Protein AF-A0A846Q4U3-F1 (afdb_monomer)

Mean predicted aligned error: 11.09 Å

Foldseek 3Di:
DVVVVVCCCVPVVVVVVVVQLLQWPDDPPDDTHRNGCVSVVLCCPPPHPNVVVNVVVVVVVVVVVCCCVPPVVVVVVVVVVVLVVDDDCSVVVVCVVCVVVPPDCVVVVD

Solvent-accessible surface area (backbone atoms only — not comparable to full-atom values): 6337 Å² total; per-residue (Å²): 109,71,70,58,52,52,48,43,55,61,52,52,45,48,50,52,49,53,56,51,49,60,30,28,54,71,47,102,88,53,82,71,41,83,54,47,67,51,57,58,50,46,46,70,34,91,87,36,77,58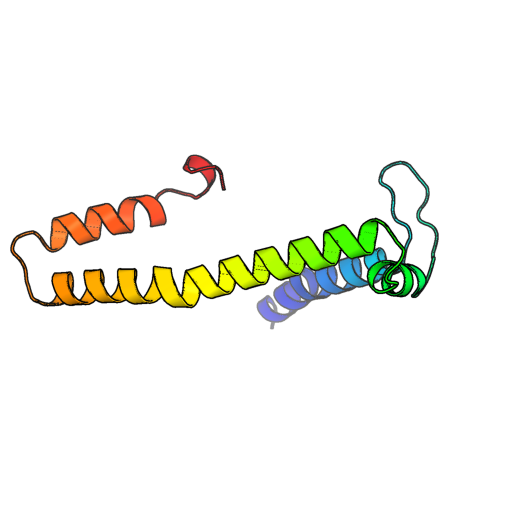,18,58,53,48,53,52,50,52,50,48,51,50,50,50,52,47,46,46,58,69,49,50,45,55,53,50,49,52,53,49,54,56,48,71,69,70,48,96,59,45,69,60,56,51,51,63,64,45,45,68,74,69,46,57,59,82,82,72,71,119

Sequence (110 aa):
VPAFVLFLTMVLGTIVMSAYYSLLDWNRFQKPIFFGLNNFINLFAYDSADSVIFYKSVRNALMLAFLSVFVQLPIALFFALILARGIRGENFFRTVYFIPVVISAVIIGQ

pLDDT: mean 78.04, std 10.27, range [47.12, 94.12]

Secondary structure (DSSP, 8-state):
-HHHHHHIIIIIHHHHHHHHHHTEE--TTSPPEE-TTHHHHHHH-TTSHHHHHHHHHHHHHHHHHHHIIIIIHHHHHHHHHHHHTT-TTHHHHHHHHHHHHHS-HHHHT-

Structure (mmCIF, N/CA/C/O backbone):
data_AF-A0A846Q4U3-F1
#
_entry.id   AF-A0A846Q4U3-F1
#
loop_
_atom_site.group_PDB
_atom_site.id
_atom_site.type_symbol
_atom_site.label_atom_id
_atom_site.label_alt_id
_atom_site.label_comp_id
_atom_site.label_asym_id
_atom_site.label_entity_id
_atom_site.label_seq_id
_atom_site.pdbx_PDB_ins_code
_atom_site.Cartn_x
_atom_site.Cartn_y
_atom_site.Cartn_z
_atom_site.occupancy
_atom_site.B_iso_or_equiv
_atom_site.auth_seq_id
_atom_site.auth_comp_id
_atom_site.auth_asym_id
_atom_site.auth_atom_id
_atom_site.pdbx_PDB_model_num
ATOM 1 N N . VAL A 1 1 ? -18.780 -14.882 -18.267 1.00 81.69 1 VAL A N 1
ATOM 2 C CA . VAL A 1 1 ? -17.900 -14.516 -19.406 1.00 81.69 1 VAL A CA 1
ATOM 3 C C . VAL A 1 1 ? -17.773 -12.998 -19.599 1.00 81.69 1 VAL A C 1
ATOM 5 O O . VAL A 1 1 ? -16.650 -12.530 -19.472 1.00 81.69 1 VAL A O 1
ATOM 8 N N . PRO A 1 2 ? -18.841 -12.190 -19.791 1.00 82.38 2 PRO A N 1
ATOM 9 C CA . PRO A 1 2 ? -18.697 -10.738 -20.019 1.00 82.38 2 PRO A CA 1
ATOM 10 C C . PRO A 1 2 ? -18.062 -9.969 -18.844 1.00 82.38 2 PRO A C 1
ATOM 12 O O . PRO A 1 2 ? -17.202 -9.12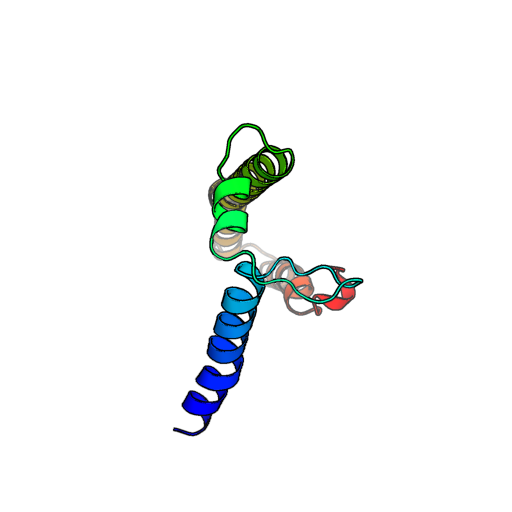3 -19.062 1.00 82.38 2 PRO A O 1
ATOM 15 N N . ALA A 1 3 ? -18.392 -10.324 -17.596 1.00 83.69 3 ALA A N 1
ATOM 16 C CA . ALA A 1 3 ? -17.757 -9.737 -16.408 1.00 83.69 3 ALA A CA 1
ATOM 17 C C . ALA A 1 3 ? -16.244 -10.025 -16.325 1.00 83.69 3 ALA A C 1
ATOM 19 O O . ALA A 1 3 ? -15.473 -9.183 -15.878 1.00 83.69 3 ALA A O 1
ATOM 20 N N . PHE A 1 4 ? -15.811 -11.199 -16.796 1.00 87.31 4 PHE A N 1
ATOM 21 C CA . PHE A 1 4 ? -14.400 -11.587 -16.792 1.00 87.31 4 PHE A CA 1
ATOM 22 C C . PHE A 1 4 ? -13.599 -10.790 -17.826 1.00 87.31 4 PHE A C 1
ATOM 24 O O . PHE A 1 4 ? -12.501 -10.336 -17.530 1.00 87.31 4 PHE A O 1
ATOM 31 N N . VAL A 1 5 ? -14.173 -10.558 -19.011 1.00 88.00 5 VAL A N 1
ATOM 32 C CA . VAL A 1 5 ? -13.558 -9.728 -20.058 1.00 88.00 5 VAL A CA 1
ATOM 33 C C . VAL A 1 5 ? -13.424 -8.277 -19.594 1.00 88.00 5 VAL A C 1
ATOM 35 O O . VAL A 1 5 ? -12.347 -7.704 -19.715 1.00 88.00 5 VAL A O 1
ATOM 38 N N . LEU A 1 6 ? -14.474 -7.710 -18.989 1.00 86.56 6 LEU A N 1
ATOM 39 C CA . LEU A 1 6 ? -14.427 -6.364 -18.406 1.00 86.56 6 LEU A CA 1
ATOM 40 C C . LEU A 1 6 ? -13.333 -6.233 -17.341 1.00 86.56 6 LEU A C 1
ATOM 42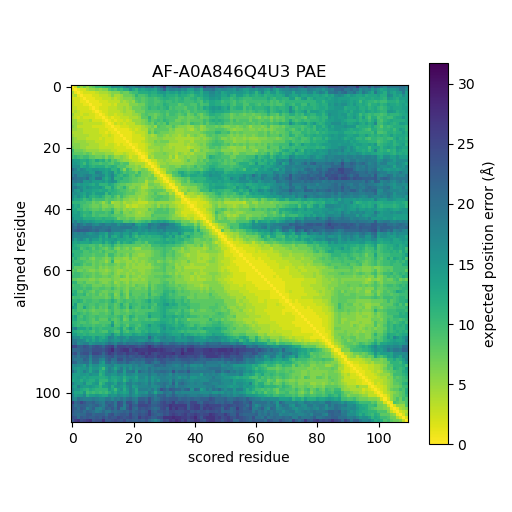 O O . LEU A 1 6 ? -12.559 -5.278 -17.376 1.00 86.56 6 LEU A O 1
ATOM 46 N N . PHE A 1 7 ? -13.240 -7.206 -16.430 1.00 87.12 7 PHE A N 1
ATOM 47 C CA . PHE A 1 7 ? -12.182 -7.251 -15.422 1.00 87.12 7 PHE A CA 1
ATOM 48 C C . PHE A 1 7 ? -10.792 -7.301 -16.067 1.00 87.12 7 PHE A C 1
ATOM 50 O O . PHE A 1 7 ? -9.915 -6.527 -15.693 1.00 87.12 7 PHE A O 1
ATOM 57 N N . LEU A 1 8 ? -10.603 -8.157 -17.075 1.00 87.75 8 LEU A N 1
ATOM 58 C CA . LEU A 1 8 ? -9.333 -8.293 -17.781 1.00 87.75 8 LEU A CA 1
ATOM 59 C C . LEU A 1 8 ? -8.917 -6.967 -18.433 1.00 87.75 8 LEU A C 1
ATOM 61 O O . LEU A 1 8 ? -7.815 -6.480 -18.215 1.00 87.75 8 LEU A O 1
ATOM 65 N N . THR A 1 9 ? -9.798 -6.338 -19.206 1.00 86.62 9 THR A N 1
ATOM 66 C CA . THR A 1 9 ? -9.440 -5.129 -19.955 1.00 86.62 9 THR A CA 1
ATOM 67 C C . THR A 1 9 ? -9.201 -3.932 -19.037 1.00 86.62 9 THR A C 1
ATOM 69 O O . THR A 1 9 ? -8.255 -3.182 -19.254 1.00 86.62 9 THR A O 1
ATOM 72 N N . MET A 1 10 ? -10.012 -3.762 -17.991 1.00 87.69 10 MET A N 1
ATOM 73 C CA . MET A 1 10 ? -9.872 -2.635 -17.065 1.00 87.69 10 MET A CA 1
ATOM 74 C C . MET A 1 10 ? -8.681 -2.815 -16.119 1.00 87.69 10 MET A C 1
ATOM 76 O O . MET A 1 10 ? -7.897 -1.888 -15.936 1.00 87.69 10 MET A O 1
ATOM 80 N N . VAL A 1 11 ? -8.513 -4.002 -15.531 1.00 87.88 11 VAL A N 1
ATOM 81 C CA . VAL A 1 11 ? -7.462 -4.245 -14.532 1.00 87.88 11 VAL A CA 1
ATOM 82 C C . VAL A 1 11 ? -6.147 -4.613 -15.205 1.00 87.88 11 VAL A C 1
ATOM 84 O O . VAL A 1 11 ? -5.148 -3.930 -15.011 1.00 87.88 11 VAL A O 1
ATOM 87 N N . LEU A 1 12 ? -6.119 -5.651 -16.045 1.00 88.19 12 LEU A N 1
ATOM 88 C CA . LEU A 1 12 ? -4.870 -6.044 -16.706 1.00 88.19 12 LEU A CA 1
ATOM 89 C C . LEU A 1 12 ? -4.440 -5.018 -17.754 1.00 88.19 12 LEU A C 1
ATOM 91 O O . LEU A 1 12 ? -3.248 -4.757 -17.870 1.00 88.19 12 LEU A O 1
ATOM 95 N N . GLY A 1 13 ? -5.376 -4.374 -18.457 1.00 87.31 13 GLY A N 1
ATOM 96 C CA . GLY A 1 13 ? -5.031 -3.303 -19.397 1.00 87.31 13 GLY A CA 1
ATOM 97 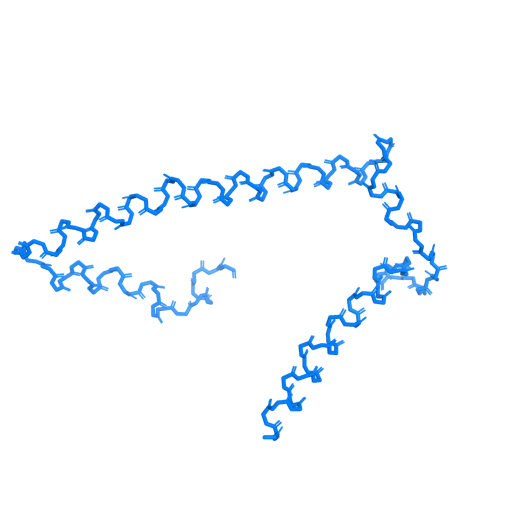C C . GLY A 1 13 ? -4.340 -2.113 -18.723 1.00 87.31 13 GLY A C 1
ATOM 98 O O . GLY A 1 13 ? -3.325 -1.633 -19.227 1.00 87.31 13 GLY A O 1
ATOM 99 N N . THR A 1 14 ? -4.823 -1.670 -17.556 1.00 87.44 14 THR A N 1
ATOM 100 C CA . THR A 1 14 ? -4.170 -0.583 -16.800 1.00 87.44 14 THR A CA 1
ATOM 101 C C . THR A 1 14 ? -2.829 -1.014 -16.214 1.00 87.44 14 THR A C 1
ATOM 103 O O . THR A 1 14 ? -1.879 -0.238 -16.259 1.00 87.44 14 THR A O 1
ATOM 106 N N . ILE A 1 15 ? -2.702 -2.261 -15.750 1.00 86.50 15 ILE A N 1
ATOM 107 C CA . ILE A 1 15 ? -1.422 -2.815 -15.281 1.00 86.50 15 ILE A CA 1
ATOM 108 C C . ILE A 1 15 ? -0.387 -2.830 -16.409 1.00 86.50 15 ILE A C 1
ATOM 110 O O . ILE A 1 15 ? 0.740 -2.384 -16.206 1.00 86.50 15 ILE A O 1
ATOM 114 N N . VAL A 1 16 ? -0.760 -3.306 -17.601 1.00 87.00 16 VAL A N 1
ATOM 115 C CA . VAL A 1 16 ? 0.142 -3.355 -18.762 1.00 87.00 16 VAL A CA 1
ATOM 116 C C . VAL A 1 16 ? 0.554 -1.948 -19.191 1.00 87.00 16 VAL A C 1
ATOM 118 O O . VAL A 1 16 ? 1.729 -1.721 -19.465 1.00 87.00 16 VAL A O 1
ATOM 121 N N . MET A 1 17 ? -0.374 -0.988 -19.187 1.00 83.25 17 MET A N 1
ATOM 122 C CA . MET A 1 17 ? -0.058 0.419 -19.445 1.00 83.25 17 MET A CA 1
ATOM 123 C C . MET A 1 17 ? 0.926 0.988 -18.417 1.00 83.25 17 MET A C 1
ATOM 125 O O . MET A 1 17 ? 1.924 1.586 -18.804 1.00 83.25 17 MET A O 1
ATOM 129 N N . SER A 1 18 ? 0.699 0.772 -17.118 1.00 83.94 18 SER A N 1
ATOM 130 C CA . SER A 1 18 ? 1.627 1.217 -16.069 1.00 83.94 18 SER A CA 1
ATOM 131 C C . SER A 1 18 ? 3.002 0.559 -16.196 1.00 83.94 18 SER A C 1
ATOM 133 O O . SER A 1 18 ? 4.020 1.228 -16.028 1.00 83.94 18 SER A O 1
ATOM 135 N N . ALA A 1 19 ? 3.051 -0.731 -16.541 1.00 83.38 19 ALA A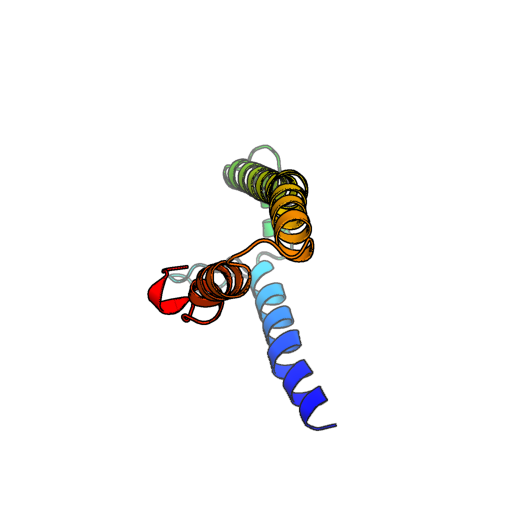 N 1
ATOM 136 C CA . ALA A 1 19 ? 4.301 -1.442 -16.787 1.00 83.38 19 ALA A CA 1
ATOM 137 C C . ALA A 1 19 ? 5.044 -0.879 -18.008 1.00 83.38 19 ALA A C 1
ATOM 139 O O . ALA A 1 19 ? 6.256 -0.685 -17.944 1.00 83.38 19 ALA A O 1
ATOM 140 N N . TYR A 1 20 ? 4.321 -0.562 -19.089 1.00 82.81 20 TYR A N 1
ATOM 141 C CA . TYR A 1 20 ? 4.888 0.110 -20.255 1.00 82.81 20 TYR A CA 1
ATOM 142 C C . TYR A 1 20 ? 5.457 1.474 -19.861 1.00 82.81 20 TYR A C 1
ATOM 144 O O . TYR A 1 20 ? 6.636 1.714 -20.083 1.00 82.81 20 TYR A O 1
ATOM 152 N N . TYR A 1 21 ? 4.685 2.325 -19.180 1.00 79.44 21 TYR A N 1
ATOM 153 C CA . TYR A 1 21 ? 5.165 3.638 -18.740 1.00 79.44 21 TYR A CA 1
ATOM 154 C C . TYR A 1 21 ? 6.377 3.570 -17.807 1.00 79.44 21 TYR A C 1
ATOM 156 O O . TYR A 1 21 ? 7.228 4.447 -17.883 1.00 79.44 21 TYR A O 1
ATOM 164 N N . SER A 1 22 ? 6.521 2.521 -16.993 1.00 78.06 22 SER A N 1
ATOM 165 C CA . SER A 1 22 ? 7.702 2.337 -16.138 1.00 78.06 22 SER A CA 1
ATOM 166 C C . SER A 1 22 ? 9.014 2.145 -16.920 1.00 78.06 22 SER A C 1
ATOM 168 O O . SER A 1 22 ? 10.091 2.380 -16.371 1.00 78.06 22 SER A O 1
ATOM 170 N N . LEU A 1 23 ? 8.943 1.709 -18.183 1.00 79.94 23 LEU A N 1
ATOM 171 C CA . LEU A 1 23 ? 10.094 1.501 -19.078 1.00 79.94 23 LEU A CA 1
ATOM 172 C C . LEU A 1 23 ? 10.434 2.748 -19.913 1.00 79.94 23 LEU A C 1
ATOM 174 O O . LEU A 1 23 ? 11.452 2.782 -20.611 1.00 79.94 23 LEU A O 1
ATOM 178 N N . LEU A 1 24 ? 9.562 3.756 -19.891 1.00 78.50 24 LEU A N 1
ATOM 179 C CA . LEU A 1 24 ? 9.756 5.011 -20.599 1.00 78.50 24 LEU A CA 1
ATOM 180 C C . LEU A 1 24 ? 10.183 6.081 -19.594 1.00 78.50 24 LEU A C 1
ATOM 182 O O . LEU A 1 24 ? 9.695 6.126 -18.467 1.00 78.50 24 LEU A O 1
ATOM 186 N N . ASP A 1 25 ? 11.090 6.958 -20.004 1.00 74.62 25 ASP A N 1
ATOM 187 C CA . ASP A 1 25 ? 11.263 8.237 -19.328 1.00 74.62 25 ASP A CA 1
ATOM 188 C C . ASP A 1 25 ? 10.077 9.115 -19.733 1.00 74.62 25 ASP A C 1
ATOM 190 O O . ASP A 1 25 ? 10.020 9.696 -20.826 1.00 74.62 25 ASP A O 1
ATOM 194 N N . TRP A 1 26 ? 9.041 9.058 -18.900 1.00 72.56 26 TRP A N 1
ATOM 195 C CA . TRP A 1 26 ? 7.799 9.771 -19.115 1.00 72.56 26 TRP A CA 1
ATOM 196 C C . TRP A 1 26 ? 7.760 11.002 -18.218 1.00 72.56 26 TRP A C 1
ATOM 198 O O . TRP A 1 26 ? 7.540 10.919 -17.010 1.00 72.56 26 TRP A O 1
ATOM 208 N N . ASN A 1 27 ? 7.902 12.167 -18.838 1.00 72.81 27 ASN A N 1
ATOM 209 C CA . ASN A 1 27 ? 7.633 13.448 -18.209 1.00 72.81 27 ASN A CA 1
ATOM 210 C C . ASN A 1 27 ? 6.391 14.059 -18.869 1.00 72.81 27 ASN A C 1
ATOM 212 O O . ASN A 1 27 ? 6.301 14.091 -20.095 1.00 72.81 27 ASN A O 1
ATOM 216 N N . ARG A 1 28 ? 5.443 14.586 -18.079 1.00 66.62 28 ARG A N 1
ATOM 217 C CA . ARG A 1 28 ? 4.191 15.203 -18.583 1.00 66.62 28 ARG A CA 1
ATOM 218 C C . ARG A 1 28 ? 4.422 16.300 -19.628 1.00 66.62 28 ARG A C 1
ATOM 220 O O . ARG A 1 28 ? 3.499 16.634 -20.362 1.00 66.62 28 ARG A O 1
ATOM 227 N N . PHE A 1 29 ? 5.628 16.862 -19.673 1.00 72.38 29 PHE A N 1
ATOM 228 C CA . PHE A 1 29 ? 6.001 17.986 -20.528 1.00 72.38 29 PHE A CA 1
ATOM 229 C C . PHE A 1 29 ? 6.883 17.610 -21.731 1.00 72.38 29 PHE A C 1
ATOM 231 O O . PHE A 1 29 ? 7.144 18.471 -22.568 1.00 72.38 29 PHE A O 1
ATOM 238 N N . GLN A 1 30 ? 7.356 16.362 -21.84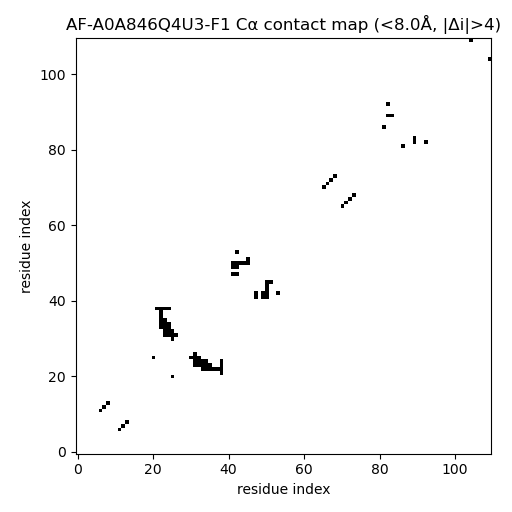5 1.00 71.44 30 GLN A N 1
ATOM 239 C CA . GLN A 1 30 ? 8.279 15.937 -22.907 1.00 71.44 30 GLN A CA 1
ATOM 240 C C . GLN A 1 30 ? 7.775 14.690 -23.643 1.00 71.44 30 GLN A C 1
ATOM 242 O O . GLN A 1 30 ? 6.943 13.937 -23.139 1.00 71.44 30 GLN A O 1
ATOM 247 N N . LYS A 1 31 ? 8.260 14.481 -24.877 1.00 73.50 31 LYS A N 1
ATOM 248 C CA . LYS A 1 31 ? 7.947 13.261 -25.636 1.00 73.50 31 LYS A CA 1
ATOM 249 C C . LYS A 1 31 ? 8.532 12.057 -24.890 1.00 73.50 31 LYS A C 1
ATOM 251 O O . LYS A 1 31 ? 9.687 12.137 -24.487 1.00 73.50 31 LYS A O 1
ATOM 256 N N . PRO A 1 32 ? 7.776 10.963 -24.730 1.00 69.75 32 PRO A N 1
ATOM 257 C CA . PRO A 1 32 ? 8.236 9.826 -23.952 1.00 69.75 32 PRO A CA 1
ATOM 258 C C . PRO A 1 32 ? 9.380 9.116 -24.681 1.00 69.75 32 PRO A C 1
ATOM 260 O O . PRO A 1 32 ? 9.232 8.715 -25.838 1.00 69.75 32 PRO A O 1
ATOM 263 N N . ILE A 1 33 ? 10.526 8.988 -24.013 1.00 73.12 33 ILE A N 1
ATOM 264 C CA . ILE A 1 33 ? 11.722 8.344 -24.568 1.00 73.12 33 ILE A CA 1
ATOM 265 C C . ILE A 1 33 ? 11.822 6.947 -23.962 1.00 73.12 33 ILE A C 1
ATOM 267 O O . ILE A 1 33 ? 11.737 6.779 -22.748 1.00 73.12 33 ILE A O 1
ATOM 271 N N . PHE A 1 34 ? 11.990 5.921 -24.795 1.00 75.56 34 PHE A N 1
ATOM 272 C CA . PHE A 1 34 ? 12.168 4.560 -24.297 1.00 75.56 34 PHE A CA 1
ATOM 273 C C . PHE A 1 34 ? 13.571 4.403 -23.698 1.00 75.56 34 PHE A C 1
ATOM 275 O O . PHE A 1 34 ? 14.556 4.335 -24.431 1.00 75.56 34 PHE A O 1
ATOM 282 N N . PHE A 1 35 ? 13.651 4.354 -22.366 1.00 70.94 35 PHE A N 1
ATOM 283 C CA . PHE A 1 35 ? 14.902 4.198 -21.613 1.00 70.94 35 PHE A CA 1
ATOM 284 C C . PHE A 1 35 ? 15.165 2.746 -21.180 1.00 70.94 35 PHE A C 1
ATOM 286 O O . PHE A 1 35 ? 16.237 2.438 -20.653 1.00 70.94 35 PHE A O 1
ATOM 293 N N . GLY A 1 36 ? 14.216 1.835 -21.421 1.00 77.69 36 GLY A N 1
ATOM 294 C CA . GLY A 1 36 ? 14.343 0.421 -21.081 1.00 77.69 36 GLY A CA 1
ATOM 295 C C . GLY A 1 36 ? 14.410 0.201 -19.568 1.00 77.69 36 GLY A C 1
ATOM 296 O O . GLY A 1 36 ? 13.649 0.789 -18.806 1.00 77.69 36 GLY A O 1
ATOM 297 N N . LEU A 1 37 ? 15.329 -0.658 -19.115 1.00 77.38 37 LEU A N 1
ATOM 298 C CA . LEU A 1 37 ? 15.487 -0.998 -17.693 1.00 77.38 37 LEU A CA 1
ATOM 299 C C . LEU A 1 37 ? 16.300 0.030 -16.887 1.00 77.38 37 LEU A C 1
ATOM 301 O O . LEU A 1 37 ? 16.460 -0.139 -15.679 1.00 77.38 37 LEU A O 1
ATOM 305 N N . ASN A 1 38 ? 16.787 1.105 -17.514 1.00 76.50 38 ASN A N 1
ATOM 306 C CA . ASN A 1 38 ? 17.608 2.110 -16.834 1.00 76.50 38 ASN A CA 1
ATOM 307 C C . ASN A 1 38 ? 16.861 2.815 -15.690 1.00 76.50 38 ASN A C 1
ATOM 309 O O . ASN A 1 38 ? 17.476 3.108 -14.670 1.00 76.50 38 ASN A O 1
ATOM 313 N N . ASN A 1 39 ? 15.538 2.992 -15.795 1.00 75.94 39 ASN A N 1
ATOM 314 C CA . ASN A 1 39 ? 14.715 3.523 -14.700 1.00 75.94 39 ASN A CA 1
ATOM 315 C C . ASN A 1 39 ? 14.812 2.658 -13.435 1.00 75.94 39 ASN A C 1
ATOM 317 O O . ASN A 1 39 ? 14.940 3.177 -12.331 1.00 75.94 39 ASN A O 1
ATOM 321 N N . PHE A 1 40 ? 14.810 1.332 -13.588 1.00 74.69 40 PHE A N 1
ATOM 322 C CA . PHE A 1 40 ? 14.959 0.413 -12.461 1.00 74.69 40 PHE A CA 1
ATOM 323 C C . PHE A 1 40 ? 16.386 0.434 -11.914 1.00 74.69 40 PHE A C 1
ATOM 325 O O . PHE A 1 40 ? 16.570 0.471 -10.702 1.00 74.69 40 PHE A O 1
ATOM 332 N N . ILE A 1 41 ? 17.396 0.45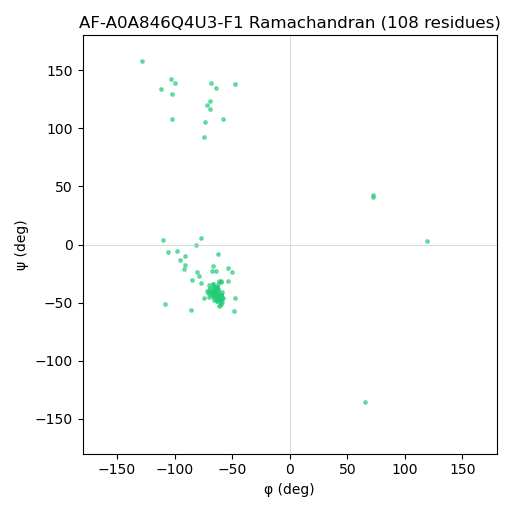9 -12.789 1.00 76.31 41 ILE A N 1
ATOM 333 C CA . ILE A 1 41 ? 18.801 0.527 -12.364 1.00 76.31 41 ILE A CA 1
ATOM 334 C C . ILE A 1 41 ? 19.047 1.804 -11.554 1.00 76.31 41 ILE A C 1
ATOM 336 O O . ILE A 1 41 ? 19.614 1.714 -10.474 1.00 76.31 41 ILE A O 1
ATOM 340 N N . ASN A 1 42 ? 18.554 2.960 -12.001 1.00 72.81 42 ASN A N 1
ATOM 341 C CA . ASN A 1 42 ? 18.697 4.229 -11.280 1.00 72.81 42 ASN A CA 1
ATOM 342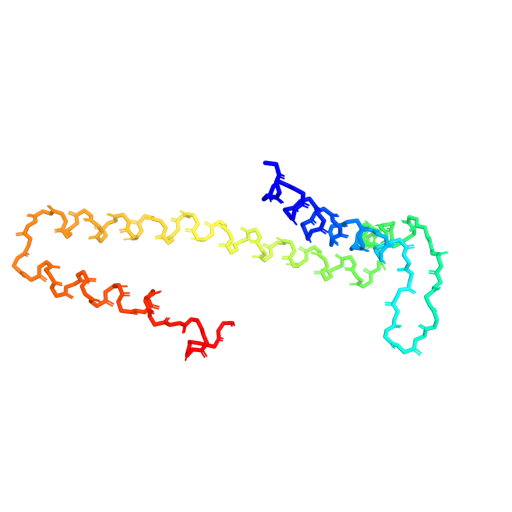 C C . ASN A 1 42 ? 17.922 4.251 -9.951 1.00 72.81 42 ASN A C 1
ATOM 344 O O . ASN A 1 42 ? 18.400 4.824 -8.975 1.00 72.81 42 ASN A O 1
ATOM 348 N N . LEU A 1 43 ? 16.762 3.586 -9.877 1.00 68.69 43 LEU A N 1
ATOM 349 C CA . LEU A 1 43 ? 16.004 3.436 -8.627 1.00 68.69 43 LEU A CA 1
ATOM 350 C C . LEU A 1 43 ? 16.748 2.599 -7.575 1.00 68.69 43 LEU A C 1
ATOM 352 O O . LEU A 1 43 ? 16.655 2.895 -6.384 1.00 68.69 43 LEU A O 1
ATOM 356 N N . PHE A 1 44 ? 17.472 1.557 -7.998 1.00 71.31 44 PHE A N 1
ATOM 357 C CA . PHE A 1 44 ? 18.220 0.665 -7.101 1.00 71.31 44 PHE A CA 1
ATOM 358 C C . PHE A 1 44 ? 19.703 1.043 -6.940 1.00 71.31 44 PHE A C 1
ATOM 360 O O . PHE A 1 44 ? 20.363 0.539 -6.029 1.00 71.31 44 PHE A O 1
ATOM 367 N N . ALA A 1 45 ? 20.240 1.924 -7.787 1.00 74.38 45 ALA A N 1
ATOM 368 C CA . ALA A 1 45 ? 21.604 2.425 -7.685 1.00 74.38 45 ALA A CA 1
ATOM 369 C C . ALA A 1 45 ? 21.726 3.381 -6.492 1.00 74.38 45 ALA A C 1
ATOM 371 O O . ALA A 1 45 ? 21.084 4.427 -6.437 1.00 74.38 45 ALA A O 1
ATOM 372 N N . TYR A 1 46 ? 22.599 3.023 -5.551 1.00 57.38 46 TYR A N 1
ATOM 373 C CA . TYR A 1 46 ? 22.747 3.646 -4.228 1.00 57.38 46 TYR A CA 1
ATOM 374 C C . TYR A 1 46 ? 23.166 5.136 -4.232 1.00 57.38 46 TYR A C 1
ATOM 376 O O . TYR A 1 46 ? 23.180 5.759 -3.175 1.00 57.38 46 TYR A O 1
ATOM 384 N N . ASP A 1 47 ? 23.515 5.698 -5.394 1.00 58.72 47 ASP A N 1
ATOM 385 C CA . ASP A 1 47 ? 24.096 7.043 -5.559 1.00 58.72 47 ASP A CA 1
ATOM 386 C C . ASP A 1 47 ? 23.139 8.049 -6.238 1.00 58.72 47 ASP A C 1
ATOM 388 O O . ASP A 1 47 ? 23.494 9.189 -6.523 1.00 58.72 47 ASP A O 1
ATOM 392 N N . SER A 1 48 ? 21.894 7.642 -6.519 1.00 60.62 48 SER A N 1
ATOM 393 C CA . SER A 1 48 ? 20.887 8.515 -7.145 1.00 60.62 48 SER A CA 1
ATOM 394 C C . SER A 1 48 ? 19.927 9.092 -6.103 1.00 60.62 48 SER A C 1
ATOM 396 O O . SER A 1 48 ? 19.461 8.366 -5.223 1.00 60.62 48 SER A O 1
ATOM 398 N N . ALA A 1 49 ? 19.568 10.378 -6.213 1.00 65.69 49 ALA A N 1
ATOM 399 C CA . ALA A 1 49 ? 18.602 11.034 -5.317 1.00 65.69 49 ALA A CA 1
ATOM 400 C C . ALA A 1 49 ? 17.254 10.283 -5.238 1.00 65.69 49 ALA A C 1
ATOM 402 O O . ALA A 1 49 ? 16.626 10.226 -4.177 1.00 65.69 49 ALA A O 1
ATOM 403 N N . ASP A 1 50 ? 16.862 9.628 -6.332 1.00 64.62 50 ASP A N 1
ATOM 404 C CA . ASP A 1 50 ? 15.642 8.826 -6.435 1.00 64.62 50 ASP A CA 1
ATOM 405 C C . ASP A 1 50 ? 15.676 7.566 -5.555 1.00 64.62 50 ASP A C 1
ATOM 407 O O . ASP A 1 50 ? 14.656 7.194 -4.970 1.00 64.62 50 ASP A O 1
ATOM 411 N N . SER A 1 51 ? 16.849 6.951 -5.369 1.00 65.81 51 SER A N 1
ATOM 412 C CA . SER A 1 51 ? 17.014 5.755 -4.529 1.00 65.81 51 SER A CA 1
ATOM 413 C C . SER A 1 51 ? 16.772 6.053 -3.043 1.00 65.81 51 SER A C 1
ATOM 415 O O . SER A 1 51 ? 16.131 5.274 -2.332 1.00 65.81 51 SER A O 1
ATOM 417 N N . VAL A 1 52 ? 17.200 7.234 -2.577 1.00 73.12 52 VAL A N 1
ATOM 418 C CA . VAL A 1 52 ? 17.003 7.698 -1.195 1.00 73.12 52 VAL A CA 1
ATOM 419 C C . VAL A 1 52 ? 15.517 7.916 -0.912 1.00 73.12 52 VAL A C 1
ATOM 421 O O . VAL A 1 52 ? 15.008 7.507 0.137 1.00 73.12 52 VAL A O 1
ATOM 424 N N . ILE A 1 53 ? 14.802 8.532 -1.857 1.00 80.44 53 ILE A N 1
ATOM 425 C CA . ILE A 1 53 ? 13.358 8.768 -1.751 1.00 80.44 53 ILE A CA 1
ATOM 426 C C . ILE A 1 53 ? 12.602 7.439 -1.810 1.00 80.44 53 ILE A C 1
ATOM 428 O O . ILE A 1 53 ? 11.686 7.227 -1.009 1.00 80.44 53 ILE A O 1
ATOM 432 N N . PHE A 1 54 ? 13.006 6.525 -2.696 1.00 79.44 54 PHE A N 1
ATOM 433 C CA . PHE A 1 54 ? 12.406 5.201 -2.820 1.00 79.44 54 PHE A CA 1
ATOM 434 C C . PHE A 1 54 ? 12.557 4.398 -1.526 1.00 79.44 54 PHE A C 1
ATOM 436 O O . PHE A 1 54 ? 11.555 3.969 -0.953 1.00 79.44 54 PHE A O 1
ATOM 443 N N . TYR A 1 55 ? 13.774 4.271 -0.992 1.00 80.81 55 TYR A N 1
ATOM 444 C CA . TYR A 1 55 ? 14.018 3.510 0.235 1.00 80.81 55 TYR A CA 1
ATOM 445 C C . TYR A 1 55 ? 13.298 4.117 1.446 1.00 80.81 55 TYR A C 1
ATOM 447 O O . TYR A 1 55 ? 12.712 3.394 2.256 1.00 80.81 55 TYR A O 1
ATOM 455 N N . LYS A 1 56 ? 13.264 5.453 1.552 1.00 84.19 56 LYS A N 1
ATOM 456 C CA . LYS A 1 56 ? 12.489 6.147 2.590 1.00 84.19 56 LYS A CA 1
ATOM 457 C C . LYS A 1 56 ? 10.990 5.875 2.453 1.00 84.19 56 LYS A C 1
ATOM 459 O O . LYS A 1 56 ? 10.333 5.603 3.455 1.00 84.19 56 LYS A O 1
ATOM 464 N N . SER A 1 57 ? 10.455 5.910 1.235 1.00 85.50 57 SER A N 1
ATOM 465 C CA . SER A 1 57 ? 9.036 5.649 0.967 1.00 85.50 57 SER A CA 1
ATOM 466 C C . SER A 1 57 ? 8.662 4.200 1.270 1.00 85.50 57 SER A C 1
ATOM 468 O O . SER A 1 57 ? 7.669 3.966 1.953 1.00 85.50 57 SER A O 1
ATOM 470 N N . VAL A 1 58 ? 9.492 3.235 0.863 1.00 88.31 58 VAL A N 1
ATOM 471 C CA . VAL A 1 58 ? 9.306 1.811 1.181 1.00 88.31 58 VAL A CA 1
ATOM 472 C C . VAL A 1 58 ? 9.364 1.584 2.689 1.00 88.31 58 VAL A C 1
ATOM 474 O O . VAL A 1 58 ? 8.477 0.940 3.244 1.00 88.31 58 VAL A O 1
ATOM 477 N N . ARG A 1 59 ? 10.352 2.160 3.386 1.00 89.69 59 ARG A N 1
ATOM 478 C CA . ARG A 1 59 ? 10.450 2.067 4.848 1.00 89.69 59 ARG A CA 1
ATOM 479 C C . ARG A 1 59 ? 9.227 2.663 5.538 1.00 89.69 59 ARG A C 1
ATOM 481 O O . ARG A 1 59 ? 8.727 2.062 6.483 1.00 89.69 59 ARG A O 1
ATOM 488 N N . ASN A 1 60 ? 8.743 3.815 5.082 1.00 91.19 60 ASN A N 1
ATOM 489 C CA . ASN A 1 60 ? 7.548 4.443 5.640 1.00 91.19 60 ASN A CA 1
ATOM 490 C C . ASN A 1 60 ? 6.300 3.596 5.381 1.00 91.19 60 ASN A C 1
ATOM 492 O O . ASN A 1 60 ? 5.529 3.375 6.306 1.00 91.19 60 ASN A O 1
ATOM 496 N N . ALA A 1 61 ? 6.123 3.075 4.165 1.00 90.56 61 ALA A N 1
ATOM 497 C CA . ALA A 1 61 ? 5.011 2.191 3.825 1.00 90.56 61 ALA A CA 1
ATOM 498 C C . ALA A 1 61 ? 5.029 0.912 4.674 1.00 90.56 61 ALA A C 1
ATOM 500 O O . ALA A 1 61 ? 4.001 0.521 5.219 1.00 90.56 61 ALA A O 1
ATOM 501 N N . LEU A 1 62 ? 6.203 0.301 4.857 1.00 92.62 62 LEU A N 1
ATOM 502 C CA . LEU A 1 62 ? 6.376 -0.863 5.726 1.00 92.62 62 LEU A CA 1
ATOM 503 C C . LEU A 1 62 ? 6.136 -0.525 7.198 1.00 92.62 62 LEU A C 1
ATOM 505 O O . LEU A 1 62 ? 5.483 -1.296 7.892 1.00 92.62 62 LEU A O 1
ATOM 509 N N . MET A 1 63 ? 6.622 0.619 7.682 1.00 92.00 63 MET A N 1
ATOM 510 C CA . MET A 1 63 ? 6.387 1.066 9.055 1.00 92.00 63 MET A CA 1
ATOM 511 C C . MET A 1 63 ? 4.901 1.337 9.300 1.00 92.00 63 MET A C 1
ATOM 513 O O . MET A 1 63 ? 4.388 0.926 10.335 1.00 92.00 63 MET A O 1
ATOM 517 N N . LEU A 1 64 ? 4.202 1.965 8.349 1.00 91.31 64 LEU A N 1
ATOM 518 C CA . LEU A 1 64 ? 2.754 2.172 8.397 1.00 91.31 64 LEU A CA 1
ATOM 519 C C . LEU A 1 64 ? 2.007 0.840 8.386 1.00 91.31 64 LEU A C 1
ATOM 521 O O . LEU A 1 64 ? 1.171 0.619 9.253 1.00 91.31 64 LEU A O 1
ATOM 525 N N . ALA A 1 65 ? 2.343 -0.072 7.470 1.00 91.44 65 ALA A N 1
ATOM 526 C CA . ALA A 1 65 ? 1.730 -1.396 7.409 1.00 91.44 65 ALA A CA 1
ATOM 527 C C . ALA A 1 65 ? 1.948 -2.178 8.712 1.00 91.44 65 ALA A C 1
ATOM 529 O O . ALA A 1 65 ? 1.012 -2.765 9.251 1.00 91.44 65 ALA A O 1
ATOM 530 N N . PHE A 1 66 ? 3.163 -2.136 9.261 1.00 94.12 66 PHE A N 1
ATOM 531 C CA . PHE A 1 66 ? 3.488 -2.761 10.536 1.00 94.12 66 PHE A CA 1
ATOM 532 C C . PHE A 1 66 ? 2.697 -2.128 11.687 1.00 94.12 66 PHE A C 1
ATOM 534 O O . PHE A 1 66 ? 2.064 -2.849 12.451 1.00 94.12 66 PHE A O 1
ATOM 541 N N . LEU A 1 67 ? 2.658 -0.797 11.800 1.00 92.50 67 LEU A N 1
ATOM 542 C CA . LEU A 1 67 ? 1.854 -0.120 12.824 1.00 92.50 67 LEU A CA 1
ATOM 543 C C . LEU A 1 67 ? 0.365 -0.449 12.684 1.00 92.50 67 LEU A C 1
ATOM 545 O O . LEU A 1 67 ? -0.292 -0.732 13.680 1.00 92.50 67 LEU A O 1
ATOM 549 N N . SER A 1 68 ? -0.179 -0.473 11.471 1.00 89.69 68 SER A N 1
ATOM 550 C CA . SER A 1 68 ? -1.568 -0.873 11.245 1.00 89.69 68 SER A CA 1
ATOM 551 C C . SER A 1 68 ? -1.815 -2.316 11.694 1.00 89.69 68 SER A C 1
ATOM 553 O O . SER A 1 68 ? -2.776 -2.601 12.402 1.00 89.69 68 SER A O 1
ATOM 555 N N . VAL A 1 69 ? -0.925 -3.252 11.378 1.00 92.06 69 VAL A N 1
ATOM 556 C CA . VAL A 1 69 ? -1.121 -4.649 11.788 1.00 92.06 69 VAL A CA 1
ATOM 557 C C . VAL A 1 69 ? -0.949 -4.827 13.299 1.00 92.06 69 VAL A C 1
ATOM 559 O O . VAL A 1 69 ? -1.769 -5.478 13.933 1.00 92.06 69 VAL A O 1
ATOM 562 N N . PHE A 1 70 ? 0.081 -4.243 13.906 1.00 92.69 70 PHE A N 1
ATOM 563 C CA . PHE A 1 70 ? 0.424 -4.512 15.307 1.00 92.69 70 PHE A CA 1
ATOM 564 C C . PHE A 1 70 ? -0.221 -3.565 16.315 1.00 92.69 70 PHE A C 1
ATOM 566 O O . PHE A 1 70 ? -0.328 -3.916 17.484 1.00 92.69 70 PHE A O 1
ATOM 573 N N . VAL A 1 71 ? -0.650 -2.375 15.903 1.00 91.62 71 VAL A N 1
ATOM 574 C CA . VAL A 1 71 ? -1.277 -1.392 16.797 1.00 91.62 71 VAL A CA 1
ATOM 575 C C . VAL A 1 71 ? -2.766 -1.294 16.500 1.00 91.62 71 VAL A C 1
ATOM 577 O O . VAL A 1 71 ? -3.584 -1.459 17.402 1.00 91.62 71 VAL A O 1
ATOM 580 N N . GLN A 1 72 ? -3.144 -1.095 15.236 1.00 88.25 72 GLN A N 1
ATOM 581 C CA . GLN A 1 72 ? -4.551 -0.893 14.883 1.00 88.25 72 GLN A CA 1
ATOM 582 C C . GLN A 1 72 ? -5.384 -2.174 15.060 1.00 88.25 72 GLN A C 1
ATOM 584 O O . GLN A 1 72 ? -6.476 -2.087 15.621 1.00 88.25 72 GLN A O 1
ATOM 589 N N . LEU A 1 73 ? -4.891 -3.360 14.662 1.00 91.06 73 LEU A N 1
ATOM 590 C CA . LEU A 1 73 ? -5.658 -4.608 14.835 1.00 91.06 73 LEU A CA 1
ATOM 591 C C . LEU A 1 73 ? -5.879 -4.988 16.307 1.00 91.06 73 LEU A C 1
ATOM 593 O O . LEU A 1 73 ? -7.029 -5.269 16.649 1.00 91.06 73 LEU A O 1
ATOM 597 N N . PRO A 1 74 ? -4.872 -4.987 17.208 1.00 92.62 74 PRO A N 1
ATOM 598 C CA . PRO A 1 74 ? -5.117 -5.353 18.603 1.00 92.62 74 PRO A CA 1
ATOM 599 C C . PRO A 1 74 ? -6.043 -4.374 19.312 1.00 92.62 74 PRO A C 1
ATOM 601 O O . PRO A 1 74 ? -6.897 -4.804 20.080 1.00 92.62 74 PRO A O 1
ATOM 604 N N . ILE A 1 75 ? -5.932 -3.075 19.018 1.00 89.38 75 ILE A N 1
ATOM 605 C CA . ILE A 1 75 ? -6.846 -2.064 19.558 1.00 89.38 75 ILE A CA 1
ATOM 606 C C . ILE A 1 75 ? -8.272 -2.317 19.053 1.00 89.38 75 ILE A C 1
ATOM 608 O O . ILE A 1 75 ? -9.207 -2.347 19.852 1.00 89.38 75 ILE A O 1
ATOM 612 N N . ALA A 1 76 ? -8.449 -2.561 17.751 1.00 86.75 76 ALA A N 1
ATOM 613 C CA . ALA A 1 76 ? -9.757 -2.871 17.179 1.00 86.75 76 ALA A CA 1
ATOM 614 C C . ALA A 1 76 ? -10.365 -4.144 17.793 1.00 86.75 76 ALA A C 1
ATOM 616 O O . ALA A 1 76 ? -11.534 -4.147 18.173 1.00 86.75 76 ALA A O 1
ATOM 617 N N . LEU A 1 77 ? -9.565 -5.203 17.956 1.00 87.62 77 LEU A N 1
ATOM 618 C CA . LEU A 1 77 ? -9.981 -6.453 18.597 1.00 87.62 77 LEU A CA 1
ATOM 619 C C . LEU A 1 77 ? -10.326 -6.262 20.076 1.00 87.62 77 LEU A C 1
ATOM 621 O O . LEU A 1 77 ? -11.310 -6.826 20.551 1.00 87.62 77 LEU A O 1
ATOM 625 N N . PHE A 1 78 ? -9.556 -5.450 20.800 1.00 88.00 78 PHE A N 1
ATOM 626 C CA . PHE A 1 78 ? -9.820 -5.126 22.198 1.00 88.00 78 PHE A CA 1
ATOM 627 C C . PHE A 1 78 ? -11.181 -4.439 22.361 1.00 88.00 78 PHE A C 1
ATOM 629 O O . PHE A 1 78 ? -12.005 -4.882 23.165 1.00 88.00 78 PHE A O 1
ATOM 636 N N . PHE A 1 79 ? -11.463 -3.419 21.544 1.00 83.06 79 PHE A N 1
ATOM 637 C CA . PHE A 1 79 ? -12.774 -2.768 21.527 1.00 83.06 79 PHE A CA 1
ATOM 638 C C . PHE A 1 79 ? -13.892 -3.720 21.085 1.00 83.06 79 PHE A C 1
ATOM 640 O O . PHE A 1 79 ? -14.961 -3.721 21.697 1.00 83.06 79 PHE A O 1
ATOM 647 N N . ALA A 1 80 ? -13.647 -4.570 20.084 1.00 83.38 80 ALA A N 1
ATOM 648 C CA . ALA A 1 80 ? -14.620 -5.559 19.626 1.00 83.38 80 ALA A CA 1
ATOM 649 C C . ALA A 1 80 ? -14.996 -6.561 20.731 1.00 83.38 80 ALA A C 1
ATOM 651 O O . ALA A 1 80 ? -16.176 -6.855 20.912 1.00 83.38 80 ALA A O 1
ATOM 652 N N . LEU A 1 81 ? -14.024 -7.046 21.513 1.00 84.94 81 LEU A N 1
ATOM 653 C CA . LEU A 1 81 ? -14.262 -7.980 22.617 1.00 84.94 81 LEU A CA 1
ATOM 654 C C . LEU A 1 81 ? -15.066 -7.334 23.755 1.00 84.94 81 LEU A C 1
ATOM 656 O O . LEU A 1 81 ? -15.955 -7.968 24.322 1.00 84.94 81 LEU A O 1
ATOM 660 N N . ILE A 1 82 ? -14.764 -6.075 24.090 1.00 82.62 82 ILE A N 1
ATOM 661 C CA . ILE A 1 82 ? -15.517 -5.309 25.093 1.00 82.62 82 ILE A CA 1
ATOM 662 C C . ILE A 1 82 ? -16.972 -5.153 24.652 1.00 82.62 82 ILE A C 1
ATOM 664 O O . ILE A 1 82 ? -17.884 -5.392 25.442 1.00 82.62 82 ILE A O 1
ATOM 668 N N . LEU A 1 83 ? -17.184 -4.803 23.384 1.00 77.94 83 LEU A N 1
ATOM 669 C CA . LEU A 1 83 ? -18.509 -4.611 22.812 1.00 77.94 83 LEU A CA 1
ATOM 670 C C . LEU A 1 83 ? -19.304 -5.925 22.754 1.00 77.94 83 LEU A C 1
ATOM 672 O O . LEU A 1 83 ? -20.481 -5.941 23.099 1.00 77.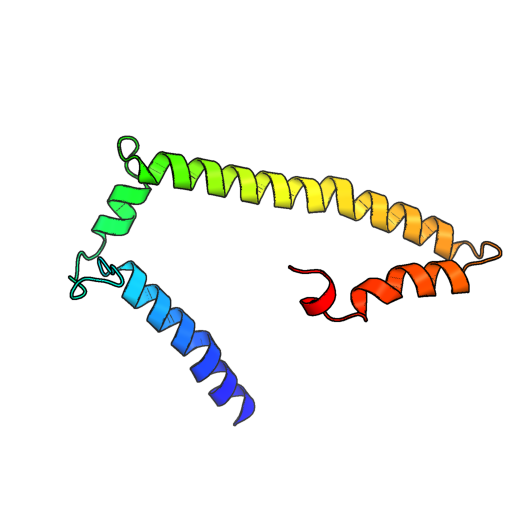94 83 LEU A O 1
ATOM 676 N N . ALA A 1 84 ? -18.642 -7.037 22.421 1.00 76.88 84 ALA A N 1
ATOM 677 C CA . ALA A 1 84 ? -19.249 -8.366 22.339 1.00 76.88 84 ALA A CA 1
ATOM 678 C C . ALA A 1 84 ? -19.717 -8.936 23.693 1.00 76.88 84 ALA A C 1
ATOM 680 O O . ALA A 1 84 ? -20.530 -9.857 23.718 1.00 76.88 84 ALA A O 1
ATOM 681 N N . ARG A 1 85 ? -19.234 -8.409 24.828 1.00 72.62 85 ARG A N 1
ATOM 682 C CA . ARG A 1 85 ? -19.630 -8.862 26.176 1.00 72.62 85 ARG A CA 1
ATOM 683 C C . ARG A 1 85 ? -21.006 -8.357 26.638 1.00 72.62 85 ARG A C 1
ATOM 685 O O . ARG A 1 85 ? -21.373 -8.608 27.782 1.00 72.62 85 ARG A O 1
ATOM 692 N N . GLY A 1 86 ? -21.774 -7.674 25.784 1.00 66.19 86 GLY A N 1
ATOM 693 C CA . GLY A 1 86 ? -23.136 -7.236 26.110 1.00 66.19 86 GLY A CA 1
ATOM 694 C C . GLY A 1 86 ? -23.175 -6.075 27.108 1.00 66.19 86 GLY A C 1
ATOM 695 O O . GLY A 1 86 ? -23.968 -6.067 28.050 1.00 66.19 86 GLY A O 1
ATOM 696 N N . ILE A 1 87 ? -22.294 -5.089 26.932 1.00 70.56 87 ILE A N 1
ATOM 697 C CA . ILE A 1 87 ? -22.307 -3.850 27.720 1.00 70.56 87 ILE A CA 1
ATOM 698 C C . ILE A 1 87 ? -23.543 -2.994 27.393 1.00 70.56 87 ILE A C 1
ATOM 700 O O . ILE A 1 87 ? -23.930 -2.829 26.235 1.00 70.56 87 ILE A O 1
ATOM 704 N N . ARG A 1 88 ? -24.160 -2.401 28.426 1.00 56.97 88 ARG A N 1
ATOM 705 C CA . ARG A 1 88 ? -25.271 -1.443 28.279 1.00 56.97 88 ARG A CA 1
ATOM 706 C C . ARG A 1 88 ? -24.816 -0.262 27.408 1.00 56.97 88 ARG A C 1
ATOM 708 O O . ARG A 1 88 ? -24.012 0.547 27.855 1.00 56.97 88 ARG A O 1
ATOM 715 N N . GLY A 1 89 ? -25.321 -0.185 26.173 1.00 70.62 89 GLY A N 1
ATOM 716 C CA . GLY A 1 89 ? -24.928 0.822 25.173 1.00 70.62 89 GLY A CA 1
ATOM 717 C C . GLY A 1 89 ? -24.325 0.263 23.877 1.00 70.62 89 GLY A C 1
ATOM 718 O O . GLY A 1 89 ? -23.952 1.048 23.010 1.00 70.62 89 GLY A O 1
ATOM 719 N N . GLU A 1 90 ? -24.257 -1.063 23.708 1.00 68.94 90 GLU A N 1
ATOM 720 C CA . GLU A 1 90 ? -23.658 -1.730 22.540 1.00 68.94 90 GLU A CA 1
ATOM 721 C C . GLU A 1 90 ? -24.116 -1.168 21.180 1.00 68.94 90 GLU A C 1
ATOM 723 O O . GLU A 1 90 ? -23.294 -0.870 20.312 1.00 68.94 90 GLU A O 1
ATOM 728 N N . ASN A 1 91 ? -25.425 -0.952 21.011 1.00 69.19 91 ASN A N 1
ATOM 729 C CA . ASN A 1 91 ? -25.983 -0.419 19.767 1.00 69.19 91 ASN A CA 1
ATOM 730 C C . ASN A 1 91 ? -25.484 0.999 19.452 1.00 69.19 91 ASN A C 1
ATOM 732 O O . ASN A 1 91 ? -25.210 1.289 18.293 1.00 69.19 91 ASN A O 1
ATOM 736 N N . PHE A 1 92 ? -25.299 1.861 20.458 1.00 76.31 92 PHE A N 1
ATOM 737 C CA . PHE A 1 92 ? -24.788 3.220 20.250 1.00 76.31 92 PHE A CA 1
ATOM 738 C C . PHE A 1 92 ? -23.329 3.204 19.771 1.00 76.31 92 PHE A C 1
ATOM 740 O O . PHE A 1 92 ? -22.990 3.870 18.794 1.00 76.31 92 PHE A O 1
ATOM 747 N N . PHE A 1 93 ? -22.477 2.385 20.397 1.00 73.81 93 PHE A N 1
ATOM 748 C CA . PHE A 1 93 ? -21.073 2.238 19.994 1.00 73.81 93 PHE A CA 1
ATOM 749 C C . PHE A 1 93 ? -20.921 1.632 18.594 1.00 73.81 93 PHE A C 1
ATOM 751 O O . PHE A 1 93 ? -20.093 2.111 17.819 1.00 73.81 93 PHE A O 1
ATOM 758 N N . ARG A 1 94 ? -21.744 0.633 18.234 1.00 72.00 94 ARG A N 1
ATOM 759 C CA . ARG A 1 94 ? -21.788 0.108 16.859 1.00 72.00 94 ARG A CA 1
ATOM 760 C C . ARG A 1 94 ? -22.144 1.221 15.875 1.00 72.00 94 ARG A C 1
ATOM 762 O O . ARG A 1 94 ? -21.422 1.413 14.903 1.00 72.00 94 ARG A O 1
ATOM 769 N N . THR A 1 95 ? -23.198 1.993 16.136 1.00 75.31 95 THR A N 1
ATOM 770 C CA . THR A 1 95 ? -23.613 3.081 15.241 1.00 75.31 95 THR A CA 1
ATOM 771 C C . THR A 1 95 ? -22.508 4.123 15.055 1.00 75.31 95 THR A C 1
ATOM 773 O O . THR A 1 95 ? -22.178 4.432 13.916 1.00 75.31 95 THR A O 1
ATOM 776 N N . VAL A 1 96 ? -21.873 4.608 16.128 1.00 80.88 96 VAL A N 1
ATOM 777 C CA . VAL A 1 96 ? -20.785 5.604 16.033 1.00 80.88 96 VAL A CA 1
ATOM 778 C C . VAL A 1 96 ? -19.566 5.068 15.278 1.00 80.88 96 VAL A C 1
ATOM 780 O O . VAL A 1 96 ? -18.969 5.811 14.505 1.00 80.88 96 VAL A O 1
ATOM 783 N N . TYR A 1 97 ? -19.221 3.788 15.440 1.00 74.31 97 TYR A N 1
ATOM 784 C CA . TYR A 1 97 ? -18.120 3.163 14.699 1.00 74.31 97 TYR A CA 1
ATOM 785 C C . TYR A 1 97 ? -18.433 2.982 13.206 1.00 74.31 97 TYR A C 1
ATOM 787 O O . TYR A 1 97 ? -17.567 3.193 12.359 1.00 74.31 97 TYR A O 1
ATOM 795 N N . PHE A 1 98 ? -19.673 2.617 12.867 1.00 72.75 98 PHE A N 1
ATOM 796 C CA . PHE A 1 98 ? -20.081 2.415 11.476 1.00 72.75 98 PHE A CA 1
ATOM 797 C C . PHE A 1 98 ? -20.361 3.721 10.728 1.00 72.75 98 PHE A C 1
ATOM 799 O O . PHE A 1 98 ? -20.176 3.753 9.515 1.00 72.75 98 PHE A O 1
ATOM 806 N N . ILE A 1 99 ? -20.753 4.799 11.417 1.00 79.06 99 ILE A N 1
ATOM 807 C CA . ILE A 1 99 ? -21.014 6.110 10.804 1.00 79.06 99 ILE A CA 1
ATOM 808 C C . ILE A 1 99 ? -19.874 6.551 9.861 1.00 79.06 99 ILE A C 1
ATOM 810 O O . ILE A 1 99 ? -20.157 6.743 8.683 1.00 79.06 99 ILE A O 1
ATOM 814 N N . PRO A 1 100 ? -18.599 6.658 10.280 1.00 71.75 100 PRO A N 1
ATOM 815 C CA . PRO A 1 100 ? -17.529 7.121 9.393 1.00 71.75 100 PRO A CA 1
ATOM 816 C C . PRO A 1 100 ? -17.198 6.147 8.256 1.00 71.75 100 PRO A C 1
ATOM 818 O O . PRO A 1 100 ? -16.675 6.576 7.239 1.00 71.75 100 PRO A O 1
ATOM 821 N N . VAL A 1 101 ? -17.503 4.854 8.395 1.00 71.06 101 VAL A N 1
ATOM 822 C CA . VAL A 1 101 ? -17.303 3.867 7.317 1.00 71.06 101 VAL A CA 1
ATOM 823 C C . VAL A 1 101 ? -18.399 3.983 6.253 1.00 71.06 101 VAL A C 1
ATOM 825 O O . VAL A 1 101 ? -18.157 3.736 5.075 1.00 71.06 101 VAL A O 1
ATOM 828 N N . VAL A 1 102 ? -19.613 4.351 6.668 1.00 70.19 102 VAL A N 1
ATOM 829 C CA . VAL A 1 102 ? -20.770 4.529 5.780 1.00 70.19 102 VAL A CA 1
ATOM 830 C C . VAL A 1 102 ? -20.781 5.927 5.152 1.00 70.19 102 VAL A C 1
ATOM 832 O O . VAL A 1 102 ? -21.243 6.094 4.022 1.00 70.19 102 VAL A O 1
ATOM 835 N N . ILE A 1 103 ? -20.255 6.937 5.852 1.00 72.06 103 ILE A N 1
ATOM 836 C CA . ILE A 1 103 ? -20.023 8.267 5.289 1.00 72.06 103 ILE A CA 1
ATOM 837 C C . ILE A 1 103 ? -18.883 8.151 4.269 1.00 72.06 103 ILE A C 1
ATOM 839 O O . ILE A 1 103 ? -17.756 7.809 4.605 1.00 72.06 103 ILE A O 1
ATOM 843 N N . SER A 1 104 ? -19.200 8.427 3.003 1.00 59.41 104 SER A N 1
ATOM 844 C CA . SER A 1 104 ? -18.273 8.337 1.870 1.00 59.41 104 SER A CA 1
ATOM 845 C C . SER A 1 104 ? -16.925 9.015 2.151 1.00 59.41 104 SER A C 1
ATOM 847 O O . SER A 1 104 ? -16.888 10.143 2.651 1.00 59.41 104 SER A O 1
ATOM 849 N N . ALA A 1 105 ? -15.830 8.361 1.741 1.00 59.84 105 ALA A N 1
ATOM 850 C CA . ALA A 1 105 ? -14.450 8.849 1.861 1.00 59.84 105 ALA A CA 1
ATOM 851 C C . ALA A 1 105 ? -14.253 10.288 1.334 1.00 59.84 105 ALA A C 1
ATOM 853 O O . ALA A 1 105 ? -13.379 11.010 1.806 1.00 59.84 105 ALA A O 1
ATOM 854 N N . VAL A 1 106 ? -15.130 10.737 0.427 1.00 58.59 106 VAL A N 1
ATOM 855 C CA . VAL A 1 106 ? -15.166 12.099 -0.131 1.00 58.59 106 VAL A CA 1
ATOM 856 C C . VAL A 1 106 ? -15.380 13.182 0.939 1.00 58.59 106 VAL A C 1
ATOM 858 O O . VAL A 1 106 ? -14.845 14.276 0.804 1.00 58.59 106 VAL A O 1
ATOM 861 N N . ILE A 1 107 ? -16.123 12.902 2.015 1.00 59.25 107 ILE A N 1
ATOM 862 C CA . ILE A 1 107 ? -16.359 13.868 3.110 1.00 59.25 107 ILE A CA 1
ATOM 863 C C . ILE A 1 107 ? -15.169 13.903 4.085 1.00 59.25 107 ILE A C 1
ATOM 865 O O . ILE A 1 107 ? -14.954 14.897 4.772 1.00 59.25 107 ILE A O 1
ATOM 869 N N . ILE A 1 108 ? -14.387 12.822 4.128 1.00 59.59 108 ILE A N 1
ATOM 870 C CA . ILE A 1 108 ? -13.284 12.618 5.076 1.00 59.59 108 ILE A CA 1
ATOM 871 C C . ILE A 1 108 ? -11.947 13.131 4.504 1.00 59.59 108 ILE A C 1
ATOM 873 O O . ILE A 1 108 ? -11.025 13.404 5.267 1.00 59.59 108 ILE A O 1
ATOM 877 N N . GLY A 1 109 ? -11.857 13.344 3.186 1.00 55.47 109 GLY A N 1
ATOM 878 C CA . GLY A 1 109 ? -10.678 13.930 2.539 1.00 55.47 109 GLY A CA 1
ATOM 879 C C . GLY A 1 109 ? -9.474 12.985 2.492 1.00 55.47 109 GLY A C 1
ATOM 880 O O . GLY A 1 109 ? -8.357 13.423 2.764 1.00 55.47 109 GLY A O 1
ATOM 881 N N . GLN A 1 110 ? -9.710 11.698 2.199 1.00 47.12 110 GLN A N 1
ATOM 882 C CA . GLN A 1 110 ? -8.659 10.719 1.874 1.00 47.12 110 GLN A CA 1
ATOM 883 C C . GLN A 1 110 ? -8.290 10.728 0.391 1.00 47.12 110 GLN A C 1
ATOM 885 O O . GLN A 1 110 ? -9.206 10.909 -0.443 1.00 47.12 110 GLN A O 1
#

Radius of gyration: 22.42 Å; Cα contacts (8 Å, |Δi|>4): 46; chains: 1; bounding box: 50×32×54 Å